Protein AF-A0AA86MY96-F1 (afdb_monomer_lite)

Structure (mmCIF, N/CA/C/O backbone):
data_AF-A0AA86MY96-F1
#
_entry.id   AF-A0AA86MY96-F1
#
loop_
_atom_site.group_PDB
_atom_site.id
_atom_site.type_symbol
_atom_site.label_atom_id
_atom_site.label_alt_id
_atom_site.label_comp_id
_atom_site.label_asym_id
_atom_site.label_entity_id
_atom_site.label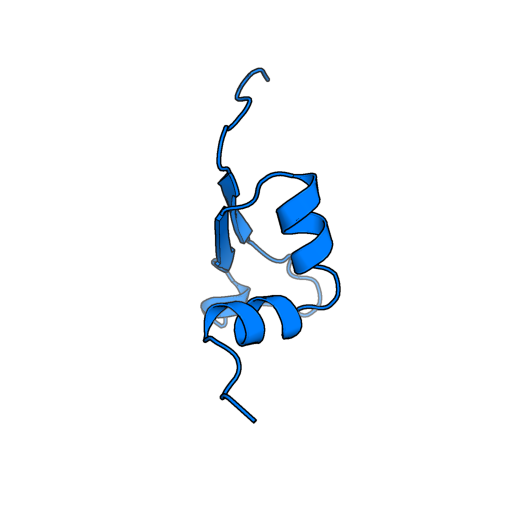_seq_id
_atom_site.pdbx_PDB_ins_code
_atom_site.Cartn_x
_atom_site.Cartn_y
_atom_site.Cartn_z
_atom_site.occupancy
_atom_site.B_iso_or_equiv
_atom_site.auth_seq_id
_atom_site.auth_comp_id
_atom_site.auth_asym_id
_atom_site.auth_atom_id
_atom_site.pdbx_PDB_model_num
ATOM 1 N N . MET A 1 1 ? 13.041 -5.126 26.860 1.00 44.56 1 MET A N 1
ATOM 2 C CA . MET A 1 1 ? 12.506 -4.541 25.613 1.00 44.56 1 MET A CA 1
ATOM 3 C C . MET A 1 1 ? 12.115 -5.687 24.703 1.00 44.56 1 MET A C 1
ATOM 5 O O . MET A 1 1 ? 12.997 -6.431 24.297 1.00 44.56 1 MET A O 1
ATOM 9 N N . GLY A 1 2 ? 10.815 -5.908 24.491 1.00 64.38 2 GLY A N 1
ATOM 10 C CA . GLY A 1 2 ? 10.352 -6.904 23.522 1.00 64.38 2 GLY A CA 1
ATOM 11 C C . GLY A 1 2 ? 10.657 -6.416 22.110 1.00 64.38 2 GLY A C 1
ATOM 12 O O . GLY A 1 2 ? 10.579 -5.213 21.860 1.00 64.38 2 GLY A O 1
ATOM 13 N N . GLN A 1 3 ? 11.054 -7.316 21.210 1.00 54.59 3 GLN A N 1
ATOM 14 C CA . GLN A 1 3 ? 11.192 -6.948 19.804 1.00 54.59 3 GLN A CA 1
ATOM 15 C C . GLN A 1 3 ? 9.831 -6.464 19.276 1.00 54.59 3 GLN A C 1
ATOM 17 O O . GLN A 1 3 ? 8.818 -7.093 19.599 1.00 54.59 3 GLN A O 1
ATOM 22 N N . PRO A 1 4 ? 9.784 -5.357 18.510 1.00 59.53 4 PRO A N 1
ATOM 23 C CA . PRO A 1 4 ? 8.550 -4.917 17.875 1.00 59.53 4 PRO A CA 1
ATOM 24 C C . PRO A 1 4 ? 8.022 -6.052 17.005 1.00 59.53 4 PRO A C 1
ATOM 26 O O . PRO A 1 4 ? 8.794 -6.748 16.337 1.00 59.53 4 PRO A O 1
ATOM 29 N N . SER A 1 5 ? 6.710 -6.270 17.038 1.00 71.00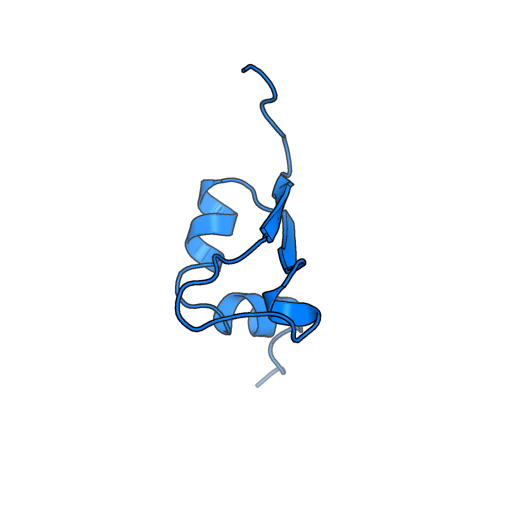 5 SER A N 1
ATOM 30 C CA . SER A 1 5 ? 6.123 -7.296 16.189 1.00 71.00 5 SER A CA 1
ATOM 31 C C . SER A 1 5 ? 6.406 -6.950 14.721 1.00 71.00 5 SER A C 1
ATOM 33 O O . SER A 1 5 ? 6.545 -5.780 14.363 1.00 71.00 5 SER A O 1
ATOM 35 N N . VAL A 1 6 ? 6.476 -7.952 13.839 1.00 61.38 6 VAL A N 1
ATOM 36 C CA . VAL A 1 6 ? 6.667 -7.728 12.388 1.00 61.38 6 VAL A CA 1
ATOM 37 C C . VAL A 1 6 ? 5.645 -6.718 11.839 1.00 61.38 6 VAL A C 1
ATOM 39 O O . VAL A 1 6 ? 5.956 -5.924 10.953 1.00 61.38 6 VAL A O 1
ATOM 42 N N . ARG A 1 7 ? 4.442 -6.695 12.425 1.00 58.03 7 ARG A N 1
ATOM 43 C CA . ARG A 1 7 ? 3.391 -5.717 12.135 1.00 58.03 7 ARG A CA 1
ATOM 44 C C . ARG A 1 7 ? 3.832 -4.282 12.447 1.00 58.03 7 ARG A C 1
ATOM 46 O O . ARG A 1 7 ? 3.664 -3.409 11.601 1.00 58.03 7 ARG A O 1
ATOM 53 N N . ASP A 1 8 ? 4.424 -4.051 13.615 1.00 58.41 8 ASP A N 1
ATOM 54 C CA . ASP A 1 8 ? 4.883 -2.725 14.047 1.00 58.41 8 ASP A CA 1
ATOM 55 C C . ASP A 1 8 ? 6.069 -2.234 13.200 1.00 58.41 8 ASP A C 1
ATOM 57 O O . ASP A 1 8 ? 6.175 -1.043 12.903 1.00 58.41 8 ASP A O 1
ATOM 61 N N . ALA A 1 9 ? 6.930 -3.150 12.742 1.00 58.19 9 ALA A N 1
ATOM 62 C CA . ALA A 1 9 ? 8.068 -2.835 11.875 1.00 58.19 9 ALA A CA 1
ATOM 63 C C . ALA A 1 9 ? 7.637 -2.358 10.474 1.00 58.19 9 ALA A C 1
ATOM 65 O O . ALA A 1 9 ? 8.186 -1.394 9.948 1.00 58.19 9 ALA A O 1
ATOM 66 N N . ILE A 1 10 ? 6.620 -2.984 9.874 1.00 61.19 10 ILE A N 1
ATOM 67 C CA . ILE A 1 10 ? 6.130 -2.591 8.542 1.00 61.19 10 ILE A CA 1
ATOM 68 C C . ILE A 1 10 ? 5.385 -1.256 8.616 1.00 61.19 10 ILE A C 1
ATOM 70 O O . ILE A 1 10 ? 5.637 -0.360 7.810 1.00 61.19 10 ILE A O 1
ATOM 74 N N . VAL A 1 11 ? 4.515 -1.087 9.612 1.00 59.66 11 VAL A N 1
ATOM 75 C CA . VAL A 1 11 ? 3.742 0.152 9.795 1.00 59.66 11 VAL A CA 1
ATOM 76 C C . VAL A 1 11 ? 4.644 1.359 10.083 1.00 59.66 11 VAL A C 1
ATOM 78 O O . VAL A 1 11 ? 4.335 2.465 9.646 1.00 59.66 11 VAL A O 1
ATOM 81 N N . SER A 1 12 ? 5.773 1.156 10.768 1.00 60.31 12 SER A N 1
ATOM 82 C CA . SER A 1 12 ? 6.755 2.215 11.042 1.00 60.31 12 SER A CA 1
ATOM 83 C C . SER A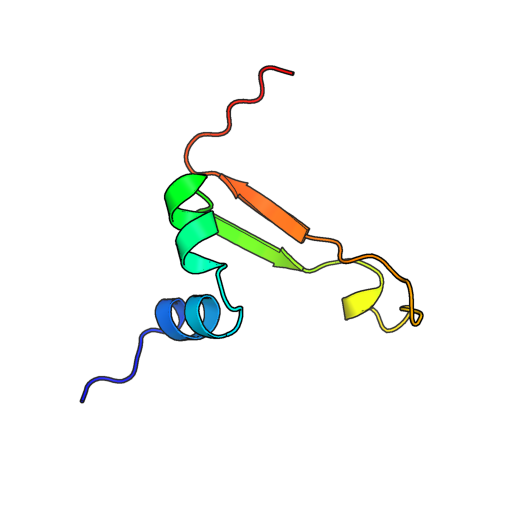 1 12 ? 7.720 2.488 9.882 1.00 60.31 12 SER A C 1
ATOM 85 O O . SER A 1 12 ? 8.288 3.577 9.822 1.00 60.31 12 SER A O 1
ATOM 87 N N . SER A 1 13 ? 7.883 1.548 8.942 1.00 65.75 13 S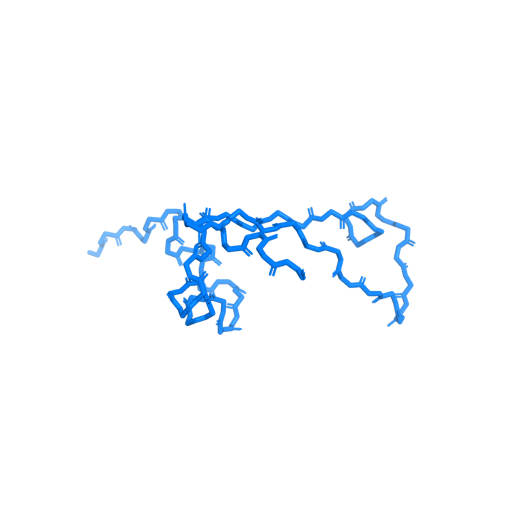ER A N 1
ATOM 88 C CA . SER A 1 13 ? 8.780 1.705 7.784 1.00 65.75 13 SER A CA 1
ATOM 89 C C . SER A 1 13 ? 8.289 2.725 6.749 1.00 65.75 13 SER A C 1
ATOM 91 O O . SER A 1 13 ? 9.093 3.280 6.003 1.00 65.75 13 SER A O 1
ATOM 93 N N . ILE A 1 14 ? 6.981 3.007 6.724 1.00 72.06 14 ILE A N 1
ATOM 94 C CA . ILE A 1 14 ? 6.368 3.991 5.829 1.00 72.06 14 ILE A CA 1
ATOM 95 C C . ILE A 1 14 ? 5.709 5.068 6.686 1.00 72.06 14 ILE A C 1
ATOM 97 O O . ILE A 1 14 ? 4.666 4.854 7.308 1.00 72.06 14 ILE A O 1
ATOM 101 N N . GLN A 1 15 ? 6.327 6.248 6.713 1.00 78.38 15 GLN A N 1
ATOM 102 C CA . GLN A 1 15 ? 5.841 7.376 7.498 1.00 78.38 15 GLN A CA 1
ATOM 103 C C . GLN A 1 15 ? 4.382 7.702 7.138 1.00 78.38 15 GLN A C 1
ATOM 105 O O . GLN A 1 15 ? 4.047 7.944 5.982 1.00 78.38 15 GLN A O 1
ATOM 110 N N . GLY A 1 16 ? 3.507 7.709 8.148 1.00 80.06 16 GLY A N 1
ATOM 111 C CA . GLY A 1 16 ? 2.083 8.025 7.997 1.00 80.06 16 GLY A CA 1
ATOM 112 C C . GLY A 1 16 ? 1.188 6.852 7.588 1.00 80.06 16 GLY A C 1
ATOM 113 O O . GLY A 1 16 ? -0.033 6.981 7.682 1.00 80.06 16 GLY A O 1
ATOM 114 N N . LEU A 1 17 ? 1.745 5.692 7.217 1.00 79.69 17 LEU A N 1
ATOM 115 C CA . LEU A 1 17 ? 0.937 4.547 6.787 1.00 79.69 17 LEU A CA 1
ATOM 116 C C . LEU A 1 17 ? 0.047 4.002 7.909 1.00 79.69 17 LEU A C 1
ATOM 118 O O . LEU A 1 17 ? -1.094 3.644 7.647 1.00 79.69 17 LEU A O 1
ATOM 122 N N . GLY A 1 18 ? 0.527 3.995 9.157 1.00 80.19 18 GLY A N 1
ATOM 123 C CA . GLY A 1 18 ? -0.277 3.580 10.313 1.00 80.19 18 GLY A CA 1
ATOM 124 C C . GLY A 1 18 ? -1.528 4.434 10.510 1.00 80.19 18 GLY A C 1
ATOM 125 O O . GLY A 1 18 ? -2.626 3.898 10.617 1.00 80.19 18 GLY A O 1
ATOM 126 N N . ALA A 1 19 ? -1.380 5.761 10.450 1.00 84.75 19 ALA A N 1
ATOM 127 C CA . ALA A 1 19 ? -2.503 6.687 10.583 1.00 84.75 19 ALA A CA 1
ATOM 128 C C . ALA A 1 19 ? -3.512 6.545 9.428 1.00 84.75 19 ALA A C 1
ATOM 130 O O . ALA A 1 19 ? -4.720 6.624 9.645 1.00 84.75 19 ALA A O 1
ATOM 131 N N . LEU A 1 20 ? -3.033 6.304 8.201 1.00 83.12 20 LEU A N 1
ATOM 132 C CA . LEU A 1 20 ? -3.900 6.006 7.057 1.00 83.12 20 LEU A CA 1
ATOM 133 C C . LEU A 1 20 ? -4.620 4.666 7.233 1.00 83.12 20 LEU A C 1
ATOM 135 O O . LEU A 1 20 ? -5.815 4.571 6.962 1.00 83.12 20 LEU A O 1
ATOM 139 N N . ALA A 1 21 ? -3.912 3.643 7.711 1.00 84.88 21 ALA A N 1
ATOM 140 C CA . ALA A 1 21 ? -4.477 2.321 7.912 1.00 84.88 21 ALA A CA 1
ATOM 141 C C . ALA A 1 21 ? -5.584 2.323 8.968 1.00 84.88 21 ALA A C 1
ATOM 143 O O . ALA A 1 21 ? -6.632 1.726 8.738 1.00 84.88 21 ALA A O 1
ATOM 144 N N . GLU A 1 22 ? -5.395 3.040 10.075 1.00 85.00 22 GLU A N 1
ATOM 145 C CA . GLU A 1 22 ? -6.434 3.223 11.091 1.00 85.00 22 GLU A CA 1
ATOM 146 C C . GLU A 1 22 ? -7.621 4.023 10.551 1.00 85.00 22 GLU A C 1
ATOM 148 O O . GLU A 1 22 ? -8.763 3.586 10.673 1.00 85.00 22 GLU A O 1
ATOM 153 N N . ARG A 1 23 ? -7.364 5.164 9.898 1.00 86.25 23 ARG A N 1
ATOM 154 C CA . ARG A 1 23 ? -8.418 6.059 9.398 1.00 86.25 23 ARG A CA 1
ATOM 155 C C . ARG A 1 23 ? -9.322 5.405 8.356 1.00 86.25 23 ARG A C 1
ATOM 157 O O . ARG A 1 23 ? -10.515 5.687 8.333 1.00 86.25 23 ARG A O 1
ATOM 164 N N . PHE A 1 24 ? -8.749 4.589 7.476 1.00 85.88 24 PHE A N 1
ATOM 165 C CA . PHE A 1 24 ? -9.459 3.993 6.342 1.00 85.88 24 PHE A CA 1
ATOM 166 C C . PHE A 1 24 ? -9.720 2.491 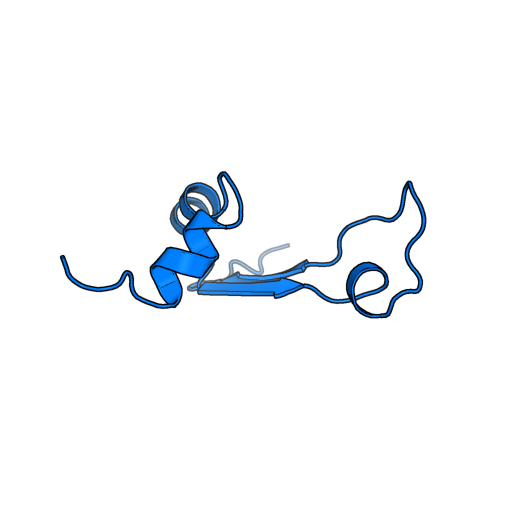6.512 1.00 85.88 24 PHE A C 1
ATOM 168 O O . PHE A 1 24 ? -10.198 1.847 5.584 1.00 85.88 24 PHE A O 1
ATOM 175 N N . GLY A 1 25 ? -9.398 1.912 7.674 1.00 88.44 25 GLY A N 1
ATOM 176 C CA . GLY A 1 25 ? -9.596 0.486 7.930 1.00 88.44 25 GLY A CA 1
ATOM 177 C C . GLY A 1 25 ? -8.784 -0.414 6.995 1.00 88.44 25 GLY A C 1
ATOM 178 O O . GLY A 1 25 ? -9.280 -1.447 6.549 1.00 88.44 25 GLY A O 1
ATOM 179 N N . ILE A 1 26 ? -7.545 -0.038 6.666 1.00 88.31 26 ILE A N 1
ATOM 180 C CA . ILE A 1 26 ? -6.672 -0.835 5.796 1.00 88.31 26 ILE A CA 1
ATOM 181 C C . ILE A 1 26 ? -6.071 -1.985 6.605 1.00 88.31 26 ILE A C 1
ATOM 183 O O . ILE A 1 26 ? -5.322 -1.788 7.560 1.00 88.31 26 ILE A O 1
ATOM 187 N N . ARG A 1 27 ? -6.370 -3.215 6.191 1.00 87.12 27 ARG A N 1
ATOM 188 C CA . ARG A 1 27 ? -5.887 -4.452 6.814 1.00 87.12 27 ARG A CA 1
ATOM 189 C C . ARG A 1 27 ? -4.606 -4.986 6.178 1.00 87.12 27 ARG A C 1
ATOM 191 O O . ARG A 1 27 ? -3.843 -5.679 6.848 1.00 87.12 27 ARG A O 1
ATOM 198 N N . LEU A 1 28 ? -4.400 -4.725 4.890 1.00 84.94 28 LEU A N 1
ATOM 199 C CA . LEU A 1 28 ? -3.232 -5.178 4.136 1.00 84.94 28 LEU A CA 1
ATOM 200 C C . LEU A 1 28 ? -2.915 -4.188 3.019 1.00 84.94 28 LEU A C 1
ATOM 202 O O . LEU A 1 28 ? -3.830 -3.723 2.342 1.00 84.94 28 LEU A O 1
ATOM 206 N N . VAL A 1 29 ? -1.626 -3.926 2.811 1.00 85.56 29 VAL A N 1
ATOM 207 C CA . VAL A 1 29 ? -1.094 -3.176 1.670 1.00 85.56 29 VAL A CA 1
ATOM 208 C C . VAL A 1 29 ? -0.071 -4.059 0.972 1.00 85.56 29 VAL A C 1
ATOM 210 O O . VAL A 1 29 ? 0.814 -4.606 1.628 1.00 85.56 29 VAL A O 1
ATOM 213 N N . ILE A 1 30 ? -0.198 -4.210 -0.342 1.00 88.75 30 ILE A N 1
ATOM 214 C CA . ILE A 1 30 ? 0.768 -4.917 -1.184 1.00 88.75 30 ILE A CA 1
ATOM 215 C C . ILE A 1 30 ? 1.216 -3.957 -2.279 1.00 88.75 30 ILE A C 1
ATOM 217 O O . ILE A 1 30 ? 0.385 -3.440 -3.022 1.00 88.75 30 ILE A O 1
ATOM 221 N N . GLN A 1 31 ? 2.524 -3.737 -2.387 1.00 89.38 31 GLN A N 1
ATOM 222 C CA . GLN A 1 31 ? 3.112 -3.040 -3.525 1.00 89.38 31 GLN A CA 1
ATOM 223 C C . GLN A 1 31 ? 3.248 -4.009 -4.700 1.00 89.38 31 GLN A C 1
ATOM 225 O O . GLN A 1 31 ? 3.683 -5.149 -4.524 1.00 89.38 31 GLN A O 1
ATOM 230 N N . PHE A 1 32 ? 2.893 -3.553 -5.895 1.00 90.88 32 PHE A N 1
ATOM 231 C CA . PHE A 1 32 ? 3.075 -4.316 -7.124 1.00 90.88 32 PHE A CA 1
ATOM 232 C C . PHE A 1 32 ? 3.557 -3.403 -8.260 1.00 90.88 32 PHE A C 1
ATOM 234 O O . PHE A 1 32 ? 3.981 -2.274 -8.023 1.00 90.88 32 PHE A O 1
ATOM 241 N N . GLY A 1 33 ? 3.577 -3.920 -9.487 1.00 92.69 33 GLY A N 1
ATOM 242 C CA . GLY A 1 33 ? 3.874 -3.124 -10.675 1.00 92.69 33 GLY A CA 1
ATOM 243 C C . GLY A 1 33 ? 5.353 -2.783 -10.873 1.00 92.69 33 GLY A C 1
ATOM 244 O O . GLY A 1 33 ? 6.257 -3.481 -10.402 1.00 92.69 33 GLY A O 1
ATOM 245 N N . SER A 1 34 ? 5.597 -1.713 -11.634 1.00 93.00 34 SER A N 1
ATOM 246 C CA . SER A 1 34 ? 6.913 -1.414 -12.232 1.00 93.00 34 SER A CA 1
ATOM 247 C C . SER A 1 34 ? 8.031 -1.186 -11.205 1.00 93.00 34 SER A C 1
ATOM 249 O O . SER A 1 34 ? 9.206 -1.458 -11.467 1.00 93.00 34 SER A O 1
ATOM 251 N N . THR A 1 35 ? 7.655 -0.709 -10.017 1.00 89.69 35 THR A N 1
ATOM 252 C CA . THR A 1 35 ? 8.557 -0.377 -8.907 1.00 89.69 35 THR A CA 1
ATOM 253 C C . THR A 1 35 ? 9.112 -1.604 -8.182 1.00 89.69 35 THR A C 1
ATOM 255 O O . THR A 1 35 ? 10.162 -1.495 -7.554 1.00 89.69 35 THR A O 1
ATOM 258 N N . VAL A 1 36 ? 8.476 -2.774 -8.315 1.00 91.25 36 VAL A N 1
ATOM 259 C CA . VAL A 1 36 ? 8.982 -4.048 -7.767 1.00 91.25 36 VAL A CA 1
ATOM 260 C C . VAL A 1 36 ? 9.514 -4.993 -8.847 1.00 91.25 36 VAL A C 1
ATOM 262 O O . VAL A 1 36 ? 10.342 -5.848 -8.548 1.00 91.25 36 VAL A O 1
ATOM 265 N N . SER A 1 37 ? 9.095 -4.830 -10.108 1.00 91.56 37 SER A N 1
ATOM 266 C CA . SER A 1 37 ? 9.586 -5.629 -11.244 1.00 91.56 37 SER A CA 1
ATOM 267 C C . SER A 1 37 ? 10.889 -5.108 -11.861 1.00 91.56 37 SER A C 1
ATOM 269 O O . SER A 1 37 ? 11.431 -5.743 -12.764 1.00 91.56 37 SER A O 1
ATOM 271 N N . GLY A 1 38 ? 11.390 -3.950 -11.416 1.00 89.25 38 GLY A N 1
ATOM 272 C CA . GLY A 1 38 ? 12.633 -3.352 -11.917 1.00 89.25 38 GLY A CA 1
ATOM 273 C C . GLY A 1 38 ? 12.494 -2.613 -13.253 1.00 89.25 38 GLY A C 1
ATOM 274 O O . GLY A 1 38 ? 13.500 -2.267 -13.865 1.00 89.25 38 GLY A O 1
ATOM 275 N N . THR A 1 39 ? 11.268 -2.339 -13.703 1.00 92.44 39 THR A N 1
ATOM 276 C CA . THR A 1 39 ? 10.977 -1.612 -14.955 1.00 92.44 39 THR A CA 1
ATOM 277 C C . THR A 1 39 ? 10.510 -0.175 -14.699 1.00 92.44 39 THR A C 1
ATOM 279 O O . THR A 1 39 ? 9.816 0.415 -15.522 1.00 92.44 39 THR A O 1
ATOM 282 N N . SER A 1 40 ? 10.843 0.376 -13.530 1.00 91.31 40 SER A N 1
ATOM 283 C CA . SER A 1 40 ? 10.452 1.719 -13.098 1.00 91.31 40 SER A CA 1
ATOM 284 C C . SER A 1 40 ? 11.350 2.810 -13.697 1.00 91.31 40 SER A C 1
ATOM 286 O O . SER A 1 40 ? 12.536 2.605 -13.962 1.00 91.31 40 SER A O 1
ATOM 288 N N . HIS A 1 41 ? 10.789 4.005 -13.872 1.00 91.19 41 HIS A N 1
ATOM 289 C CA . HIS A 1 41 ? 11.479 5.218 -14.300 1.00 91.19 41 HIS A CA 1
ATOM 290 C C . HIS A 1 41 ? 11.327 6.322 -13.243 1.00 91.19 41 HIS A C 1
ATOM 292 O O . HIS A 1 41 ? 10.477 6.256 -12.363 1.00 91.19 41 HIS A O 1
ATOM 298 N N . LYS A 1 42 ? 12.110 7.405 -13.351 1.00 90.31 42 LYS A N 1
ATOM 299 C CA . LYS A 1 42 ? 12.163 8.491 -12.345 1.00 90.31 42 LYS A CA 1
ATOM 300 C C . LYS A 1 42 ? 10.802 9.130 -11.995 1.00 90.31 42 LYS A C 1
ATOM 302 O O . LYS A 1 42 ? 10.684 9.753 -10.947 1.00 90.31 42 LYS A O 1
ATOM 307 N N . LYS A 1 43 ? 9.808 9.030 -12.880 1.00 92.25 43 LYS A N 1
ATOM 308 C CA . LYS A 1 43 ? 8.450 9.570 -12.692 1.00 92.25 43 LYS A CA 1
ATOM 309 C C . LYS A 1 43 ? 7.366 8.488 -12.739 1.00 92.25 43 LYS A C 1
ATOM 311 O O . LYS A 1 43 ? 6.209 8.821 -12.969 1.00 92.25 43 LYS A O 1
ATOM 316 N N . SER A 1 44 ? 7.741 7.219 -12.597 1.00 89.75 44 SER A N 1
ATOM 317 C CA . SER A 1 44 ? 6.757 6.152 -12.446 1.00 89.75 44 SER A CA 1
ATOM 318 C C . SER A 1 44 ? 5.938 6.384 -11.182 1.00 89.75 44 SER A C 1
ATOM 320 O O . SER A 1 44 ? 6.446 6.871 -10.170 1.00 89.75 44 SER A O 1
ATOM 322 N N . ASP A 1 45 ? 4.667 6.047 -11.276 1.00 92.25 45 ASP A N 1
ATOM 323 C CA . ASP A 1 45 ? 3.755 5.928 -10.1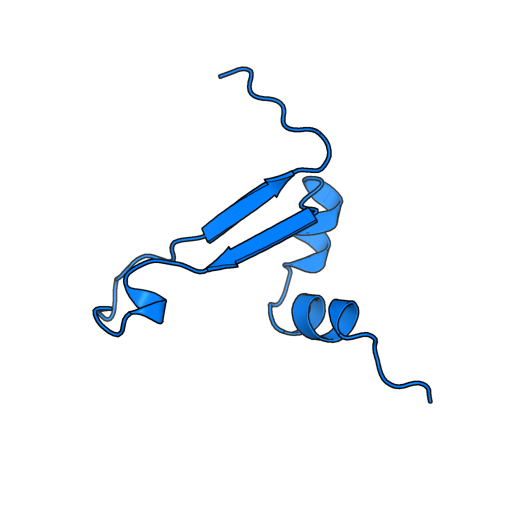57 1.00 92.25 45 ASP A CA 1
ATOM 324 C C . ASP A 1 45 ? 4.094 4.717 -9.274 1.00 92.25 45 ASP A C 1
ATOM 326 O O . ASP A 1 45 ? 4.968 3.896 -9.573 1.00 92.25 45 ASP A O 1
ATOM 330 N N . LEU A 1 46 ? 3.427 4.664 -8.121 1.00 88.44 46 LEU A N 1
ATOM 331 C CA . LEU A 1 46 ? 3.531 3.582 -7.154 1.00 88.44 46 LEU A CA 1
ATOM 332 C C . LEU A 1 46 ? 2.210 2.812 -7.136 1.00 88.44 46 LEU A C 1
ATOM 334 O O . LEU A 1 46 ? 1.204 3.324 -6.645 1.00 88.44 46 LEU A O 1
ATOM 338 N N . ASP A 1 47 ? 2.235 1.573 -7.617 1.00 90.19 47 ASP A N 1
ATOM 339 C CA . ASP A 1 47 ? 1.069 0.698 -7.589 1.00 90.19 47 ASP A CA 1
ATOM 340 C C . ASP A 1 47 ? 0.926 0.019 -6.219 1.00 90.19 47 ASP A C 1
ATOM 342 O O . ASP A 1 47 ? 1.808 -0.721 -5.765 1.00 90.19 47 ASP A O 1
ATOM 346 N N . VAL A 1 48 ? -0.212 0.249 -5.559 1.00 88.50 48 VAL A N 1
ATOM 347 C CA . VAL A 1 48 ? -0.555 -0.378 -4.276 1.00 88.50 48 VAL A CA 1
ATOM 348 C C . VAL A 1 48 ? -1.943 -1.003 -4.320 1.00 88.50 48 VAL A C 1
ATOM 350 O O . VAL A 1 48 ? -2.920 -0.377 -4.722 1.00 88.50 48 VAL A O 1
ATOM 353 N N . ALA A 1 49 ? -2.037 -2.253 -3.875 1.00 89.25 49 ALA A N 1
ATOM 354 C CA . ALA A 1 49 ? -3.297 -2.935 -3.625 1.00 89.25 49 ALA A CA 1
ATOM 355 C C . ALA A 1 49 ? -3.588 -2.870 -2.127 1.00 89.25 49 ALA A C 1
ATOM 357 O O . ALA A 1 49 ? -2.727 -3.197 -1.306 1.00 89.25 49 ALA A O 1
ATOM 358 N N . VAL A 1 50 ? -4.807 -2.470 -1.771 1.00 87.69 50 VAL A N 1
ATOM 359 C CA . VAL A 1 50 ? -5.245 -2.366 -0.377 1.00 87.69 50 VAL A CA 1
ATOM 360 C C . VAL A 1 50 ? -6.400 -3.320 -0.110 1.00 87.69 50 VAL A C 1
ATOM 362 O O . VAL A 1 50 ? -7.338 -3.421 -0.897 1.00 87.69 50 VAL A O 1
ATOM 365 N N . LYS A 1 51 ? -6.348 -4.022 1.021 1.00 88.62 51 LYS A N 1
ATOM 366 C CA . LYS A 1 51 ? -7.486 -4.778 1.549 1.00 88.62 51 LYS A CA 1
ATOM 367 C C . LYS A 1 51 ? -8.073 -4.008 2.716 1.00 88.62 51 LYS A C 1
ATOM 369 O O . LYS A 1 51 ? -7.382 -3.824 3.717 1.00 88.62 51 LYS A O 1
ATOM 374 N N . LEU A 1 52 ? -9.330 -3.604 2.602 1.00 88.38 52 LEU A N 1
ATOM 375 C CA . LEU A 1 52 ? -10.061 -2.952 3.687 1.00 88.38 52 LEU A CA 1
ATOM 376 C C . LEU A 1 52 ? -10.698 -3.996 4.614 1.00 88.38 52 LEU A C 1
ATOM 378 O O . LEU A 1 52 ? -10.893 -5.149 4.218 1.00 88.38 52 LEU A O 1
ATOM 382 N N . ILE A 1 53 ? -10.969 -3.608 5.860 1.00 87.38 53 ILE A N 1
ATOM 383 C CA . ILE A 1 53 ? -11.723 -4.425 6.820 1.00 87.38 53 ILE A CA 1
ATOM 384 C C . ILE A 1 53 ? -13.168 -4.562 6.331 1.00 87.38 53 ILE A C 1
ATOM 386 O O . ILE A 1 53 ? -13.609 -5.687 6.117 1.00 87.38 53 ILE A O 1
ATOM 390 N N . ASP A 1 54 ? -13.817 -3.427 6.060 1.00 86.38 54 ASP A N 1
ATOM 391 C CA . ASP A 1 54 ? -15.171 -3.330 5.515 1.00 86.38 54 ASP A CA 1
ATOM 392 C C . ASP A 1 54 ? -15.141 -2.413 4.281 1.00 86.38 54 ASP A C 1
ATOM 394 O O . ASP A 1 54 ? -15.107 -1.189 4.420 1.00 86.38 54 ASP A O 1
ATOM 398 N N . PRO A 1 55 ? -15.048 -2.973 3.062 1.00 75.44 55 PRO A N 1
ATOM 399 C CA . PRO A 1 55 ? -14.994 -2.169 1.852 1.00 75.44 55 PRO A CA 1
ATOM 400 C C . PRO A 1 55 ? -16.384 -1.625 1.510 1.00 75.44 55 PRO A C 1
ATOM 402 O O . PRO A 1 55 ? -17.291 -2.390 1.184 1.00 75.44 55 PRO A O 1
ATOM 405 N N . ASP A 1 56 ? -16.531 -0.302 1.524 1.00 72.25 56 ASP A N 1
ATOM 406 C CA . ASP A 1 56 ? -17.655 0.348 0.858 1.00 72.25 56 ASP A CA 1
ATOM 407 C C . ASP A 1 56 ? -17.369 0.380 -0.650 1.00 72.25 56 ASP A C 1
ATOM 409 O O . ASP A 1 56 ? -16.535 1.146 -1.131 1.00 72.25 56 ASP A O 1
ATOM 413 N N . VAL A 1 57 ? -17.998 -0.538 -1.381 1.00 69.62 57 VAL A N 1
ATOM 414 C CA . VAL A 1 57 ? -17.899 -0.655 -2.846 1.00 69.62 57 VAL A CA 1
ATOM 415 C C . VAL A 1 57 ? -19.015 0.107 -3.564 1.00 69.62 57 VAL A C 1
ATOM 417 O O . VAL A 1 57 ? -19.219 -0.096 -4.761 1.00 69.62 57 VAL A O 1
ATOM 420 N N . SER A 1 58 ? -19.740 0.974 -2.853 1.00 71.81 58 SER A N 1
ATOM 421 C CA . SER A 1 58 ? -20.651 1.934 -3.472 1.00 71.81 58 SER A CA 1
ATOM 422 C C . SER A 1 58 ? -19.815 2.937 -4.270 1.00 71.81 58 SER A C 1
ATOM 424 O O . SER A 1 58 ? -19.176 3.816 -3.693 1.00 71.81 58 SER A O 1
ATOM 426 N N . LEU A 1 59 ? -19.768 2.764 -5.589 1.00 51.19 59 LEU A N 1
ATOM 427 C CA . LEU A 1 59 ? -19.167 3.712 -6.531 1.00 51.19 59 LEU A CA 1
ATOM 428 C C . LEU A 1 59 ? -20.235 4.641 -7.108 1.00 51.19 59 LEU A C 1
ATOM 430 O O . LEU A 1 59 ? -21.325 4.128 -7.453 1.00 51.19 59 LEU A O 1
#

Radius of gyration: 14.21 Å; chains: 1; bounding box: 33×17×41 Å

Organism: NCBI:txid2973512

Secondary structure (DSSP, 8-state):
-PPPPHHHHHHHHSTTHHHHHHHHTEEEEEEETHHHHT---TT---EEEEEESS-----

Sequence (59 aa):
MGQPSVRDAIVSSIQGLGALAERFGIRLVIQFGSTVSGTSHKKSDLDVAVKLIDPDVSL

pLDDT: mean 79.71, std 12.96, range [44.56, 93.0]

Foldseek 3Di:
DDDPDPVRVVCVVDPCNVVVCVVQQWPDKDWDPCVVVVNDDPPDDTDIDTDHPDDPPPD

InterPro domains:
  IPR002934 Polymerase, nucleotidyl transferase domain [PF01909] (18-50)
  IPR043519 Nucleotidyltransferase superfamily [G3DSA:3.30.460.10] (6-59)
  IPR043519 Nucleotidyltransferase superfamily [SSF81301] (18-52)